Protein AF-A0A955YTU9-F1 (afdb_monomer_lite)

pLDDT: mean 79.26, std 11.26, range [55.22, 93.69]

Foldseek 3Di:
DPPPPVVVVVVVVVVVPPPPPPPPAAEEDDDDDPDDPPDPVVVVVVVVQVVCCVVVVNRYGD

Radius of gyration: 24.58 Å; chains: 1; bounding box: 41×16×72 Å

Secondary structure (DSSP, 8-state):
---SHHHHHHHHHHHTT----PPPPPEE------PPTTSHHHHHHHHHHHHHHHHTTT-EE-

Structure (mmCIF, N/CA/C/O backbone):
data_AF-A0A955YTU9-F1
#
_entry.id   AF-A0A955YTU9-F1
#
loop_
_atom_site.group_PDB
_atom_site.id
_atom_site.type_symbol
_atom_site.label_atom_id
_atom_site.label_alt_id
_atom_site.label_comp_id
_atom_site.label_asym_id
_atom_site.label_entity_id
_atom_site.label_seq_id
_atom_site.pdbx_PDB_ins_code
_atom_site.Cartn_x
_atom_site.Cartn_y
_atom_site.Cartn_z
_atom_site.occupancy
_atom_site.B_iso_or_equiv
_atom_site.auth_seq_id
_atom_site.auth_comp_id
_atom_site.auth_asym_id
_atom_site.auth_atom_id
_atom_site.pdbx_PDB_model_num
ATOM 1 N N . MET A 1 1 ? -28.011 -3.844 55.349 1.00 55.22 1 MET A N 1
ATOM 2 C CA . MET A 1 1 ? -26.936 -4.687 54.771 1.00 55.22 1 MET A CA 1
ATOM 3 C C . MET A 1 1 ? -26.951 -4.750 53.224 1.00 55.22 1 MET A C 1
ATOM 5 O O . MET A 1 1 ? -26.379 -5.669 52.667 1.00 55.22 1 MET A O 1
ATOM 9 N N . PHE A 1 2 ? -27.501 -3.763 52.493 1.00 60.12 2 PHE A N 1
ATOM 10 C CA . PHE A 1 2 ? -27.704 -3.834 51.023 1.00 60.12 2 PHE A CA 1
ATOM 11 C C . PHE A 1 2 ? -26.733 -2.974 50.175 1.00 60.12 2 PHE A C 1
ATOM 13 O O . PHE A 1 2 ? -27.105 -2.449 49.132 1.00 60.12 2 PHE A O 1
ATOM 20 N N . LYS A 1 3 ? -25.485 -2.777 50.617 1.00 60.22 3 LYS A N 1
ATOM 21 C CA . LYS A 1 3 ? -24.542 -1.818 49.998 1.00 60.22 3 LYS A CA 1
ATOM 22 C C . LYS A 1 3 ? -23.563 -2.330 48.910 1.00 60.22 3 LYS A C 1
ATOM 24 O O . LYS A 1 3 ? -23.013 -1.460 48.242 1.00 60.22 3 LYS A O 1
ATOM 29 N N . PRO A 1 4 ? -23.350 -3.640 48.634 1.00 57.28 4 PRO A N 1
ATOM 30 C CA . PRO A 1 4 ? -22.430 -4.059 47.564 1.00 57.28 4 PRO A CA 1
ATOM 31 C C . PRO A 1 4 ? -23.122 -4.347 46.218 1.00 57.28 4 PRO A C 1
ATOM 33 O O . PRO A 1 4 ? -22.453 -4.666 45.240 1.00 57.28 4 PRO A O 1
ATOM 36 N N . LEU A 1 5 ? -24.453 -4.239 46.141 1.00 61.62 5 LEU A N 1
ATOM 37 C CA . LEU A 1 5 ? -25.223 -4.712 44.983 1.00 61.62 5 LEU A CA 1
ATOM 38 C C . LEU A 1 5 ? -25.065 -3.805 43.748 1.00 61.62 5 LEU A C 1
ATOM 40 O O . LEU A 1 5 ? -25.050 -4.281 42.618 1.00 61.62 5 LEU A O 1
ATOM 44 N N . ILE A 1 6 ? -24.866 -2.505 43.972 1.00 71.62 6 ILE A N 1
ATOM 45 C CA . ILE A 1 6 ? -24.667 -1.503 42.916 1.00 71.62 6 ILE A CA 1
ATOM 46 C C . ILE A 1 6 ? -23.279 -1.620 42.254 1.00 71.62 6 ILE A C 1
ATOM 48 O O . ILE A 1 6 ? -23.236 -1.717 41.027 1.00 71.62 6 ILE A O 1
ATOM 52 N N . PRO A 1 7 ? -22.144 -1.663 42.989 1.00 72.19 7 PRO A N 1
ATOM 53 C CA . PRO A 1 7 ? -20.836 -1.802 42.344 1.00 72.19 7 PRO A CA 1
ATOM 54 C C . PRO A 1 7 ? -20.675 -3.149 41.627 1.00 72.19 7 PRO A C 1
ATOM 56 O O . PRO A 1 7 ? -20.044 -3.202 40.575 1.00 72.19 7 PRO A O 1
ATOM 59 N N . ALA A 1 8 ? -21.292 -4.219 42.142 1.00 73.31 8 ALA A N 1
ATOM 60 C CA . ALA A 1 8 ? -21.282 -5.527 41.490 1.00 73.31 8 ALA A CA 1
ATOM 61 C C . ALA A 1 8 ? -22.007 -5.508 40.131 1.00 73.31 8 ALA A C 1
ATOM 63 O O . ALA A 1 8 ? -21.512 -6.080 39.163 1.00 73.31 8 ALA A O 1
ATOM 64 N N . LEU A 1 9 ? -23.140 -4.804 40.031 1.00 73.12 9 LEU A N 1
ATOM 65 C CA . LEU A 1 9 ? -23.902 -4.696 38.786 1.00 73.12 9 LEU A CA 1
ATOM 66 C C . LEU A 1 9 ? -23.149 -3.898 37.708 1.00 73.12 9 LEU A C 1
ATOM 68 O O . LEU A 1 9 ? -23.147 -4.285 36.541 1.00 73.12 9 LEU A O 1
ATOM 72 N N . VAL A 1 10 ? -22.466 -2.818 38.098 1.00 78.12 10 VAL A N 1
ATOM 73 C CA . VAL A 1 10 ? -21.656 -1.999 37.176 1.00 78.12 10 VAL A CA 1
ATOM 74 C C . VAL A 1 10 ? -20.478 -2.798 36.614 1.00 78.12 10 VAL A C 1
ATOM 76 O O . VAL A 1 10 ? -20.182 -2.702 35.424 1.00 78.12 10 VAL A O 1
ATOM 79 N N . LEU A 1 11 ? -19.840 -3.632 37.438 1.00 72.94 11 LEU A N 1
ATOM 80 C CA . LEU A 1 11 ? -18.717 -4.464 37.005 1.00 72.94 11 LEU A CA 1
ATOM 81 C C . LEU A 1 11 ? -19.145 -5.536 35.987 1.00 72.94 11 LEU A C 1
ATOM 83 O O . LEU A 1 11 ? -18.427 -5.796 35.023 1.00 72.94 11 LEU A O 1
ATOM 87 N N . VAL A 1 12 ? -20.336 -6.118 36.168 1.00 74.94 12 VAL A N 1
ATOM 88 C CA . VAL A 1 12 ? -20.924 -7.091 35.229 1.00 74.94 12 VAL A CA 1
ATOM 89 C C . VAL A 1 12 ? -21.292 -6.429 33.898 1.00 74.94 12 VAL A C 1
ATOM 91 O O . VAL A 1 12 ? -21.043 -7.002 32.838 1.00 74.94 12 VAL A O 1
ATOM 94 N N . LEU A 1 13 ? -21.820 -5.203 33.933 1.00 73.00 13 LEU A N 1
ATOM 95 C CA . LEU A 1 13 ? -22.113 -4.420 32.729 1.00 73.00 13 LEU A CA 1
ATOM 96 C C . LEU A 1 13 ? -20.846 -4.055 31.942 1.00 73.00 13 LEU A C 1
ATOM 98 O O . LEU A 1 13 ? -20.857 -4.157 30.720 1.00 73.00 13 LEU A O 1
ATOM 102 N N . LEU A 1 14 ? -19.746 -3.691 32.612 1.00 69.81 14 LEU A N 1
ATOM 103 C CA . LEU A 1 14 ? -18.474 -3.414 31.931 1.00 69.81 14 LEU A CA 1
ATOM 104 C C . LEU A 1 14 ? -17.835 -4.673 31.328 1.00 69.81 14 LEU A C 1
ATOM 106 O O . LEU A 1 14 ? -17.279 -4.602 30.235 1.00 69.81 14 LEU A O 1
ATOM 110 N N . ALA A 1 15 ? -17.935 -5.824 31.999 1.00 66.56 15 ALA A N 1
ATOM 111 C CA . ALA A 1 15 ? -17.387 -7.083 31.489 1.00 66.56 15 ALA A CA 1
ATOM 112 C C . ALA A 1 15 ? -18.085 -7.553 30.195 1.00 66.56 15 ALA A C 1
ATOM 114 O O . ALA A 1 15 ? -17.440 -8.120 29.310 1.00 66.56 15 ALA A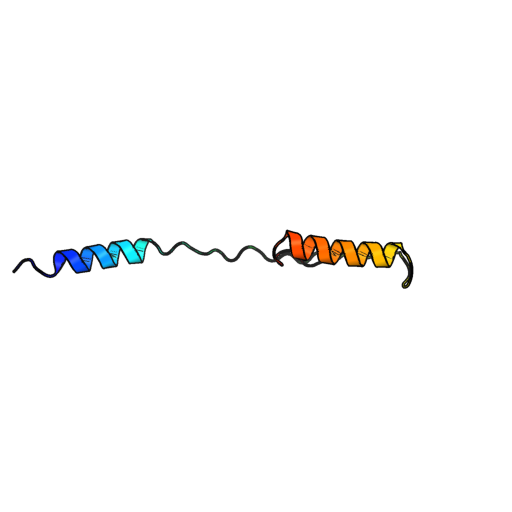 O 1
ATOM 115 N N . GLY A 1 16 ? -19.387 -7.267 30.056 1.00 63.97 16 GLY A N 1
ATOM 116 C CA . GLY A 1 16 ? -20.177 -7.561 28.855 1.00 63.97 16 GLY A CA 1
ATOM 117 C C . GLY A 1 16 ? -19.850 -6.692 27.633 1.00 63.97 16 GLY A C 1
ATOM 118 O O . GLY A 1 16 ? -20.207 -7.066 26.520 1.00 63.97 16 GLY A O 1
ATOM 119 N N . ILE A 1 17 ? -19.137 -5.571 27.808 1.00 65.81 17 ILE A N 1
ATOM 120 C CA . ILE A 1 17 ? -18.709 -4.663 26.723 1.00 65.81 17 ILE A CA 1
ATOM 121 C C . ILE A 1 17 ? -17.313 -5.053 26.209 1.00 65.81 17 ILE A C 1
ATOM 123 O O . ILE A 1 17 ? -16.601 -4.248 25.614 1.00 65.81 17 ILE A O 1
ATOM 127 N N . SER A 1 18 ? -16.906 -6.311 26.394 1.00 59.62 18 SER A N 1
ATOM 128 C CA . SER A 1 18 ? -15.764 -6.878 25.675 1.00 59.62 18 SER A CA 1
ATOM 129 C C . SER A 1 18 ? -16.133 -6.994 24.193 1.00 59.62 18 SER A C 1
ATOM 131 O O . SER A 1 18 ? -16.423 -8.075 23.687 1.00 59.62 18 SER A O 1
ATOM 133 N N . ALA A 1 19 ? -16.190 -5.852 23.506 1.00 62.09 19 ALA A N 1
ATOM 134 C CA . ALA A 1 19 ? -16.244 -5.774 22.066 1.00 62.09 19 ALA A CA 1
ATOM 135 C C . ALA A 1 19 ? -15.053 -6.584 21.573 1.00 62.09 19 ALA A C 1
ATOM 137 O O . ALA A 1 19 ? -13.898 -6.249 21.844 1.00 62.09 19 ALA A O 1
ATOM 138 N N . THR A 1 20 ? -15.347 -7.697 20.915 1.00 62.16 20 THR A N 1
ATOM 139 C CA . THR A 1 20 ? -14.357 -8.477 20.198 1.00 62.16 20 THR A CA 1
ATOM 140 C C . THR A 1 20 ? -13.804 -7.560 19.117 1.00 62.16 20 THR A C 1
ATOM 142 O O . THR A 1 20 ? -14.386 -7.433 18.041 1.00 62.16 20 THR A O 1
ATOM 145 N N . ALA A 1 21 ? -12.718 -6.853 19.428 1.00 62.19 21 ALA A N 1
ATOM 146 C CA . ALA A 1 21 ? -11.886 -6.202 18.436 1.00 62.19 21 ALA A CA 1
ATOM 147 C C . ALA A 1 21 ? -11.262 -7.335 17.620 1.00 62.19 21 ALA A C 1
ATOM 149 O O . ALA A 1 21 ? -10.186 -7.840 17.935 1.00 62.19 21 ALA A O 1
ATOM 150 N N . GLN A 1 22 ? -12.022 -7.828 16.646 1.00 62.12 22 GLN A N 1
ATOM 151 C CA . GLN A 1 22 ? -11.544 -8.805 15.695 1.00 62.12 22 GLN A CA 1
ATOM 152 C C . GLN A 1 22 ? -10.466 -8.083 14.893 1.00 62.12 22 GLN A C 1
ATOM 154 O O . GLN A 1 22 ? -10.731 -7.033 14.307 1.00 62.12 22 GLN A O 1
ATOM 159 N N . ALA A 1 23 ? -9.230 -8.572 14.967 1.00 67.56 23 ALA A N 1
ATOM 160 C CA . ALA A 1 23 ? -8.174 -8.058 14.114 1.00 67.56 23 ALA A CA 1
ATOM 161 C C . ALA A 1 23 ? -8.643 -8.238 12.665 1.00 67.56 23 ALA A C 1
ATOM 163 O O . ALA A 1 23 ? -8.985 -9.354 12.274 1.00 67.56 23 ALA A O 1
ATOM 164 N N . ASP A 1 24 ? -8.739 -7.139 11.917 1.00 70.19 24 ASP A N 1
ATOM 165 C CA . ASP A 1 24 ? -9.076 -7.199 10.499 1.00 70.19 24 ASP A CA 1
ATOM 166 C C . ASP A 1 24 ? -8.055 -8.093 9.775 1.00 70.19 24 ASP A C 1
ATOM 168 O O . ASP A 1 24 ? -6.853 -8.001 10.038 1.00 70.19 24 ASP A O 1
ATOM 172 N N . ASP A 1 25 ? -8.526 -8.934 8.854 1.00 79.06 25 ASP A N 1
ATOM 173 C CA . ASP A 1 25 ? -7.667 -9.859 8.113 1.00 79.06 25 ASP A CA 1
ATOM 174 C C . ASP A 1 25 ? -6.582 -9.110 7.312 1.00 79.06 25 ASP A C 1
ATOM 176 O O . ASP A 1 25 ? -6.855 -8.127 6.611 1.00 79.06 25 ASP A O 1
ATOM 180 N N . GLU A 1 26 ? -5.337 -9.590 7.397 1.00 82.88 26 GLU A N 1
ATOM 181 C CA . GLU A 1 26 ? -4.210 -9.087 6.608 1.00 82.88 26 GLU A CA 1
ATOM 182 C C . GLU A 1 26 ? -4.076 -9.894 5.308 1.00 82.88 26 GLU A C 1
ATOM 184 O O . GLU A 1 26 ? -3.950 -11.120 5.321 1.00 82.88 26 GLU A O 1
ATOM 189 N N . PHE A 1 27 ? -4.061 -9.202 4.168 1.00 87.06 27 PHE A N 1
ATOM 190 C CA . PHE A 1 27 ? -3.977 -9.814 2.846 1.00 87.06 27 PHE A CA 1
ATOM 191 C C . PHE A 1 27 ? -2.660 -9.460 2.156 1.00 87.06 27 PHE A C 1
ATOM 193 O O . PHE A 1 27 ? -2.312 -8.287 1.999 1.00 87.06 27 PHE A O 1
ATOM 200 N N . VAL A 1 28 ? -1.952 -10.485 1.674 1.00 88.75 28 VAL A N 1
ATOM 201 C CA . VAL A 1 28 ? -0.745 -10.331 0.850 1.00 88.75 28 VAL A CA 1
ATOM 202 C C . VAL A 1 28 ? -1.056 -10.726 -0.590 1.00 88.75 28 VAL A C 1
ATOM 204 O O . VAL A 1 28 ? -1.298 -11.894 -0.893 1.00 88.75 28 VAL A O 1
ATOM 207 N N . MET A 1 29 ? -1.011 -9.754 -1.495 1.00 86.88 29 MET A N 1
ATOM 208 C CA . MET A 1 29 ? -1.197 -9.942 -2.928 1.00 86.88 29 MET A CA 1
ATOM 209 C C . MET A 1 29 ? 0.157 -9.920 -3.633 1.00 86.88 29 MET A C 1
ATOM 211 O O . MET A 1 29 ? 0.915 -8.970 -3.504 1.00 86.88 29 MET A O 1
ATOM 215 N N . LYS A 1 30 ? 0.472 -10.954 -4.418 1.00 86.62 30 LYS A N 1
ATOM 216 C CA . LYS A 1 30 ? 1.702 -10.980 -5.221 1.00 86.62 30 LYS A CA 1
ATOM 217 C C . LYS A 1 30 ? 1.437 -10.360 -6.588 1.00 86.62 30 LYS A C 1
ATOM 219 O O . LYS A 1 30 ? 0.741 -10.954 -7.406 1.00 86.62 30 LYS A O 1
ATOM 224 N N . CYS A 1 31 ? 2.011 -9.189 -6.849 1.00 81.00 31 CYS A N 1
ATOM 225 C CA . CYS A 1 31 ? 1.924 -8.536 -8.154 1.00 81.00 31 CYS A CA 1
ATOM 226 C C . CYS A 1 31 ? 3.260 -8.639 -8.906 1.00 81.00 31 CYS A C 1
ATOM 228 O O . CYS A 1 31 ? 4.244 -8.004 -8.521 1.00 81.00 31 CYS A O 1
ATOM 230 N N . ALA A 1 32 ? 3.290 -9.437 -9.977 1.00 82.88 32 ALA A N 1
ATOM 231 C CA . ALA A 1 32 ? 4.407 -9.499 -10.917 1.00 82.88 32 ALA A CA 1
ATOM 232 C C . ALA A 1 32 ? 4.159 -8.545 -12.094 1.00 82.88 32 ALA A C 1
ATOM 234 O O . ALA A 1 32 ? 3.032 -8.423 -12.572 1.00 82.88 32 ALA A O 1
ATOM 235 N N . THR A 1 33 ? 5.209 -7.876 -12.569 1.00 82.12 33 THR A N 1
ATOM 236 C CA . THR A 1 33 ? 5.139 -6.978 -13.726 1.00 82.12 33 THR A CA 1
ATOM 237 C C . THR A 1 33 ? 6.169 -7.376 -14.771 1.00 82.12 33 THR A C 1
ATOM 239 O O . THR A 1 33 ? 7.284 -7.762 -14.435 1.00 82.12 33 THR A O 1
ATOM 242 N N . VAL A 1 34 ? 5.787 -7.267 -16.042 1.00 86.19 34 VAL A N 1
ATOM 243 C CA . VAL A 1 34 ? 6.703 -7.397 -17.187 1.00 86.19 34 VAL A CA 1
ATOM 244 C C . VAL A 1 34 ? 7.428 -6.082 -17.489 1.00 86.19 34 VAL A C 1
ATOM 246 O O . VAL A 1 34 ? 8.291 -6.040 -18.361 1.00 86.19 34 VAL A O 1
ATOM 249 N N . ALA A 1 35 ? 7.056 -4.995 -16.803 1.00 81.44 35 ALA A N 1
ATOM 250 C CA . ALA A 1 35 ? 7.659 -3.687 -16.997 1.00 81.44 35 ALA A CA 1
ATOM 251 C C . ALA A 1 35 ? 9.105 -3.678 -16.465 1.00 81.44 35 ALA A C 1
ATOM 253 O O . ALA A 1 35 ? 9.310 -3.971 -15.284 1.00 81.44 35 ALA A O 1
AT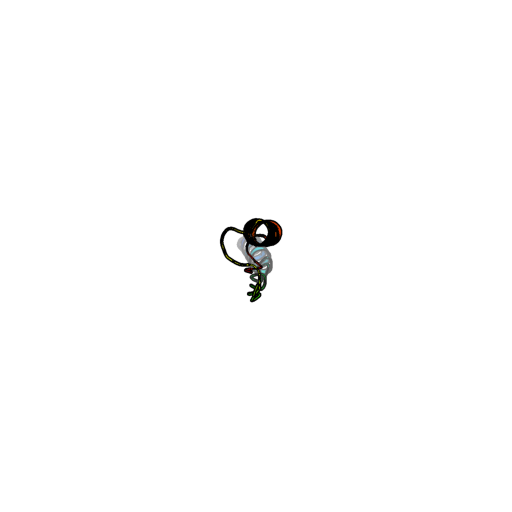OM 254 N N . PRO A 1 36 ? 10.090 -3.290 -17.293 1.00 80.50 36 PRO A N 1
ATOM 255 C CA . PRO A 1 36 ? 11.466 -3.100 -16.848 1.00 80.50 36 PRO A CA 1
ATOM 256 C C . PRO A 1 36 ? 1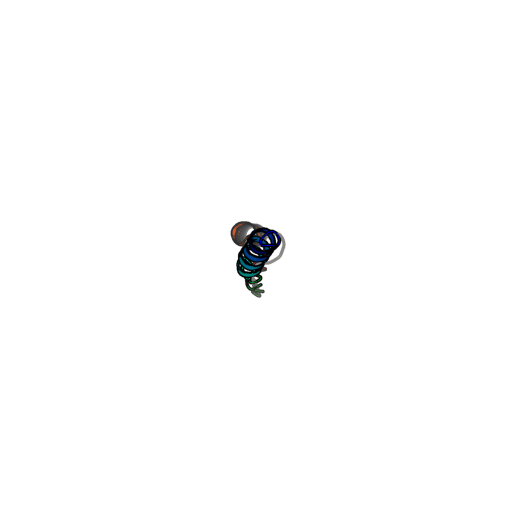1.599 -1.994 -15.792 1.00 80.50 36 PRO A C 1
ATOM 258 O O . PRO A 1 36 ? 10.779 -1.065 -15.729 1.0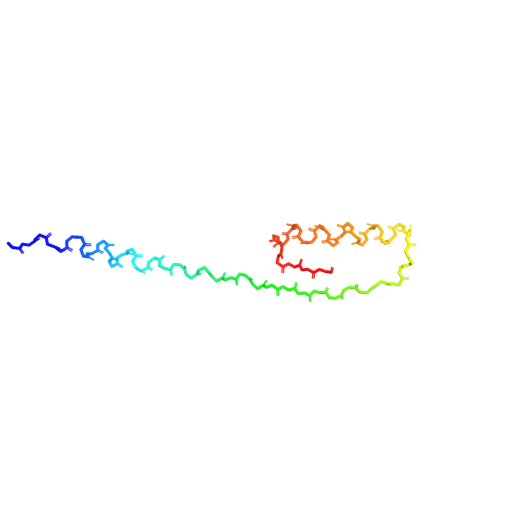0 80.50 36 PRO A O 1
ATOM 261 N N . GLU A 1 37 ? 12.674 -2.056 -15.007 1.00 83.38 37 GLU A N 1
ATOM 262 C CA . GLU A 1 37 ? 13.045 -0.999 -14.063 1.00 83.38 37 GLU A CA 1
ATOM 263 C C . GLU A 1 37 ? 13.349 0.329 -14.781 1.00 83.38 37 GLU A C 1
ATOM 265 O O . GLU A 1 37 ? 13.790 0.370 -15.929 1.00 83.38 37 GLU A O 1
ATOM 270 N N . GLY A 1 38 ? 13.066 1.445 -14.116 1.00 84.94 38 GLY A N 1
ATOM 271 C CA . GLY A 1 38 ? 13.218 2.804 -14.632 1.00 84.94 38 GLY A CA 1
ATOM 272 C C . GLY A 1 38 ? 12.062 3.286 -15.514 1.00 84.94 38 GLY A C 1
ATOM 273 O O . GLY A 1 38 ? 11.964 4.488 -15.785 1.00 84.94 38 GLY A O 1
ATOM 274 N N . THR A 1 39 ? 11.153 2.398 -15.929 1.00 89.56 39 THR A N 1
ATOM 275 C CA . THR A 1 39 ? 10.046 2.761 -16.824 1.00 89.56 39 THR A CA 1
ATOM 276 C C . THR A 1 39 ? 8.952 3.575 -16.116 1.00 89.56 39 THR A C 1
ATOM 278 O O . THR A 1 39 ? 8.742 3.459 -14.903 1.00 89.56 39 THR A O 1
ATOM 281 N N . PRO A 1 40 ? 8.181 4.398 -16.855 1.00 89.00 40 PRO A N 1
ATOM 282 C CA . PRO A 1 40 ? 7.005 5.073 -16.300 1.00 89.00 40 PRO A CA 1
ATOM 283 C C . PRO A 1 40 ? 5.993 4.105 -15.666 1.00 89.00 40 PRO A C 1
ATOM 285 O O . PRO A 1 40 ? 5.373 4.439 -14.653 1.00 89.00 40 PRO A O 1
ATOM 288 N N . TRP A 1 41 ? 5.875 2.896 -16.219 1.00 87.50 41 TRP A N 1
ATOM 289 C CA . TRP A 1 41 ? 5.002 1.833 -15.723 1.00 87.50 41 TRP A CA 1
ATOM 290 C C . TRP A 1 41 ? 5.425 1.318 -14.353 1.00 87.50 41 TRP A C 1
ATOM 292 O O . TRP A 1 41 ? 4.586 1.195 -13.464 1.00 87.50 41 TRP A O 1
ATOM 302 N N . GLU A 1 42 ? 6.722 1.105 -14.133 1.00 88.94 42 GLU A N 1
ATOM 303 C CA . GLU A 1 42 ? 7.251 0.730 -12.820 1.00 88.94 42 GLU A CA 1
ATOM 304 C C . GLU A 1 42 ? 6.949 1.815 -11.770 1.00 88.94 42 GLU A C 1
ATOM 306 O O . GLU A 1 42 ? 6.453 1.528 -10.676 1.00 88.94 42 GLU A O 1
ATOM 311 N N . LYS A 1 43 ? 7.159 3.092 -12.124 1.00 89.88 43 LYS A N 1
ATOM 312 C CA . LYS A 1 43 ? 6.828 4.231 -11.248 1.00 89.88 43 LYS A CA 1
ATOM 313 C C . LYS A 1 43 ? 5.336 4.278 -10.919 1.00 89.88 43 LYS A C 1
ATOM 315 O O . LYS A 1 43 ? 4.960 4.592 -9.789 1.00 89.88 43 LYS A O 1
ATOM 320 N N . GLN A 1 44 ? 4.473 3.977 -11.887 1.00 90.62 44 GLN A N 1
ATOM 321 C CA . GLN A 1 44 ? 3.030 3.911 -11.677 1.00 90.62 44 GLN A CA 1
ATOM 322 C C . GLN A 1 44 ? 2.638 2.738 -10.775 1.00 90.62 44 GLN A C 1
ATOM 324 O O . GLN A 1 44 ? 1.852 2.938 -9.852 1.00 90.62 44 GLN A O 1
ATOM 329 N N . LEU A 1 45 ? 3.241 1.564 -10.965 1.00 90.44 45 LEU A N 1
ATOM 330 C CA . LEU A 1 45 ? 2.995 0.395 -10.125 1.00 90.44 45 LEU A CA 1
ATOM 331 C C . LEU A 1 45 ? 3.393 0.665 -8.667 1.00 90.44 45 LEU A C 1
ATOM 333 O O . LEU A 1 45 ? 2.620 0.403 -7.751 1.00 90.44 45 LEU A O 1
ATOM 337 N N . LYS A 1 46 ? 4.555 1.291 -8.443 1.00 89.69 46 LYS A N 1
ATOM 338 C CA . LYS A 1 46 ? 5.001 1.722 -7.106 1.00 89.69 46 LYS A CA 1
ATOM 339 C C . LYS A 1 46 ? 4.017 2.694 -6.450 1.00 89.69 46 LYS A C 1
ATOM 341 O O . LYS A 1 46 ? 3.760 2.595 -5.252 1.00 89.69 46 LYS A O 1
ATOM 346 N N . ARG A 1 47 ? 3.451 3.633 -7.217 1.00 92.44 47 ARG A N 1
ATOM 347 C CA . ARG A 1 47 ? 2.415 4.557 -6.717 1.00 92.44 47 ARG A CA 1
ATOM 348 C C . ARG A 1 47 ? 1.117 3.832 -6.376 1.00 92.44 47 ARG A C 1
ATOM 350 O O . ARG A 1 47 ? 0.521 4.134 -5.348 1.00 92.44 47 ARG A O 1
ATOM 357 N N . PHE A 1 48 ? 0.716 2.867 -7.198 1.00 91.94 48 PHE A N 1
ATOM 358 C CA . PHE A 1 48 ? -0.465 2.047 -6.956 1.00 91.94 48 PHE A CA 1
ATOM 359 C C . PHE A 1 48 ? -0.340 1.232 -5.663 1.00 91.94 48 PHE A C 1
ATOM 361 O O . PHE A 1 48 ? -1.229 1.319 -4.821 1.00 91.94 48 PHE A O 1
ATOM 368 N N . LYS A 1 49 ? 0.790 0.542 -5.444 1.00 90.62 49 LYS A N 1
ATOM 369 C CA . LYS A 1 49 ? 1.056 -0.206 -4.200 1.00 90.62 49 LYS A CA 1
ATOM 370 C C . LYS A 1 49 ? 0.860 0.668 -2.959 1.00 90.62 49 LYS A C 1
ATOM 372 O O . LYS A 1 49 ? 0.050 0.351 -2.095 1.00 90.62 49 LYS A O 1
ATOM 377 N N . LYS A 1 50 ? 1.504 1.841 -2.942 1.00 92.56 50 LYS A N 1
ATOM 378 C CA . LYS A 1 50 ? 1.370 2.819 -1.848 1.00 92.56 50 LYS A CA 1
ATOM 379 C C . LYS A 1 50 ? -0.063 3.313 -1.660 1.00 92.56 50 LYS A C 1
ATOM 381 O O . LYS A 1 50 ? -0.481 3.562 -0.533 1.00 92.56 50 LYS A O 1
ATOM 386 N N . HIS A 1 51 ? -0.805 3.505 -2.750 1.00 93.69 51 HIS A N 1
ATOM 387 C CA . HIS A 1 51 ? -2.195 3.938 -2.675 1.00 93.69 51 HIS A CA 1
ATOM 388 C C . HIS A 1 51 ? -3.079 2.870 -2.030 1.00 93.69 51 HIS A C 1
ATOM 390 O O . HIS A 1 51 ? -3.855 3.204 -1.141 1.00 93.69 51 HIS A O 1
ATOM 396 N N . VAL A 1 52 ? -2.934 1.603 -2.425 1.00 91.88 52 VAL A N 1
ATOM 397 C CA . VAL A 1 52 ? -3.749 0.511 -1.876 1.00 91.88 52 VAL A CA 1
ATOM 398 C C . VAL A 1 52 ? -3.394 0.214 -0.421 1.00 91.88 52 VAL A C 1
ATOM 400 O O . VAL A 1 52 ? -4.297 0.065 0.400 1.00 91.88 52 VAL A O 1
ATOM 403 N N . GLU A 1 53 ? -2.110 0.214 -0.061 1.00 91.06 53 GLU A N 1
ATOM 404 C C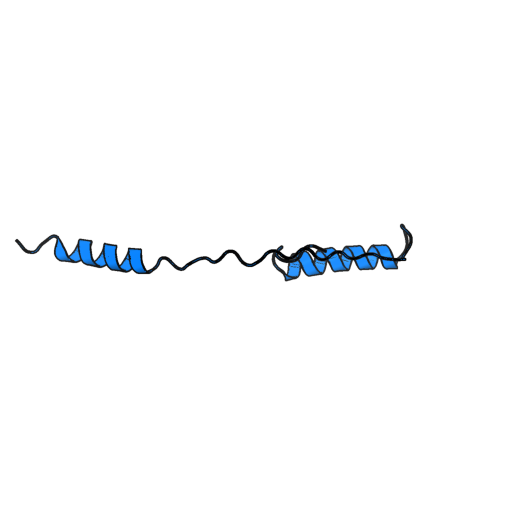A . GLU A 1 53 ? -1.686 0.086 1.340 1.00 91.06 53 GLU A CA 1
ATOM 405 C C . GLU A 1 53 ? -2.279 1.210 2.197 1.00 91.06 53 GLU A C 1
ATOM 407 O O . GLU A 1 53 ? -2.868 0.959 3.246 1.00 91.06 53 GLU A O 1
ATOM 412 N N . LYS A 1 54 ? -2.214 2.460 1.718 1.00 92.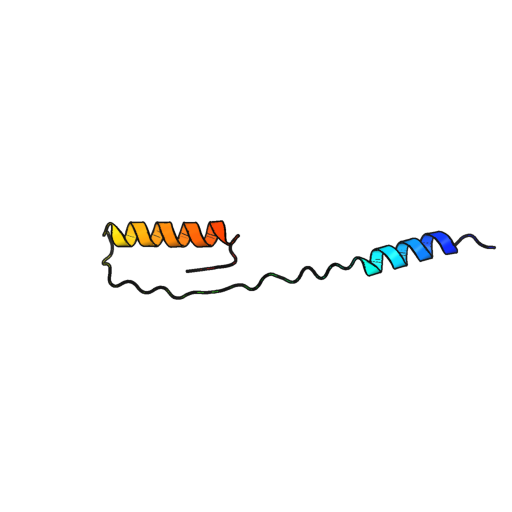75 54 LYS A N 1
ATOM 413 C CA . LYS A 1 54 ? -2.781 3.606 2.436 1.00 92.75 54 LYS A CA 1
ATOM 414 C C . LYS A 1 54 ? -4.309 3.540 2.534 1.00 92.75 54 LYS A C 1
ATOM 416 O O . LYS A 1 54 ? -4.852 3.793 3.604 1.00 92.75 54 LYS A O 1
ATOM 421 N N . ALA A 1 55 ? -5.000 3.220 1.441 1.00 91.00 55 ALA A N 1
ATOM 422 C CA . ALA A 1 55 ? -6.462 3.167 1.392 1.00 91.00 55 ALA A CA 1
ATOM 423 C C . ALA A 1 55 ? -7.036 2.007 2.219 1.00 91.00 55 ALA A C 1
ATOM 425 O O . ALA A 1 55 ? -8.115 2.130 2.791 1.00 91.00 55 ALA A O 1
ATOM 426 N N . SER A 1 56 ? -6.304 0.896 2.317 1.00 88.06 56 SER A N 1
ATOM 427 C CA . SER A 1 56 ? -6.701 -0.258 3.126 1.00 88.06 56 SER A CA 1
ATOM 428 C C . SER A 1 56 ? -6.377 -0.106 4.614 1.00 88.06 56 SER A C 1
ATOM 430 O O . SER A 1 56 ? -6.739 -0.989 5.390 1.00 88.06 56 SER A O 1
ATOM 432 N N . GLY A 1 57 ? -5.712 0.980 5.028 1.00 86.50 57 GLY A N 1
ATOM 433 C CA . GLY A 1 57 ? -5.225 1.141 6.400 1.00 86.50 57 GLY A CA 1
ATOM 434 C C . GLY A 1 57 ? -4.101 0.161 6.751 1.00 86.50 57 GLY A C 1
ATOM 435 O O . GLY A 1 57 ? -3.963 -0.218 7.906 1.00 86.50 57 GLY A O 1
ATOM 436 N N . GLY A 1 58 ? -3.327 -0.285 5.755 1.00 84.81 58 GLY A N 1
ATOM 437 C CA . GLY A 1 58 ? -2.242 -1.258 5.911 1.00 84.81 58 GLY A CA 1
ATOM 438 C C . GLY A 1 58 ? -2.675 -2.724 5.843 1.00 84.81 58 GLY A C 1
ATOM 439 O O . GLY A 1 58 ? -1.817 -3.599 5.915 1.00 84.81 58 GLY A O 1
ATOM 440 N N . ARG A 1 59 ? -3.974 -3.003 5.666 1.00 85.12 59 ARG A N 1
ATOM 441 C CA . ARG A 1 59 ? -4.521 -4.371 5.613 1.00 85.12 59 ARG A CA 1
ATOM 442 C C . ARG A 1 59 ? -4.173 -5.128 4.336 1.00 85.12 59 ARG A C 1
ATOM 444 O O . ARG A 1 59 ? -4.173 -6.353 4.339 1.00 85.12 59 ARG A O 1
ATOM 451 N N . ILE A 1 60 ? -3.903 -4.419 3.241 1.00 87.50 60 ILE A N 1
ATOM 452 C CA . ILE A 1 60 ? -3.545 -5.027 1.956 1.00 87.50 60 ILE A CA 1
ATOM 453 C C . ILE A 1 60 ? -2.111 -4.643 1.608 1.00 87.50 60 ILE A C 1
ATOM 455 O O . ILE A 1 60 ? -1.826 -3.464 1.405 1.00 87.50 60 ILE A O 1
ATOM 459 N N . LYS A 1 61 ? -1.241 -5.647 1.473 1.00 85.50 61 LYS A N 1
ATOM 460 C CA . LYS A 1 61 ? 0.142 -5.519 0.984 1.00 85.50 61 LYS A CA 1
ATOM 461 C C . LYS A 1 61 ? 0.252 -6.087 -0.433 1.00 85.50 61 LYS A C 1
ATOM 463 O O . LYS A 1 61 ? -0.270 -7.171 -0.688 1.00 85.50 61 LYS A O 1
ATOM 468 N N . ILE A 1 62 ? 0.913 -5.370 -1.351 1.00 83.81 62 ILE A N 1
ATOM 469 C CA . ILE A 1 62 ? 0.994 -5.696 -2.799 1.00 83.81 62 ILE A CA 1
ATOM 470 C C . ILE A 1 62 ? 2.438 -5.849 -3.288 1.00 83.81 62 ILE A C 1
ATOM 472 O O . ILE A 1 62 ? 3.261 -4.951 -3.012 1.00 83.81 62 ILE A O 1
#

Sequence (62 aa):
MFKPLIPALVLVLLAGISATAQADDEFVMKCATVAPEGTPWEKQLKRFKKHVEKASGGRIKI